Protein AF-A0A1G1SUU3-F1 (afdb_monomer_lite)

Secondary structure (DSS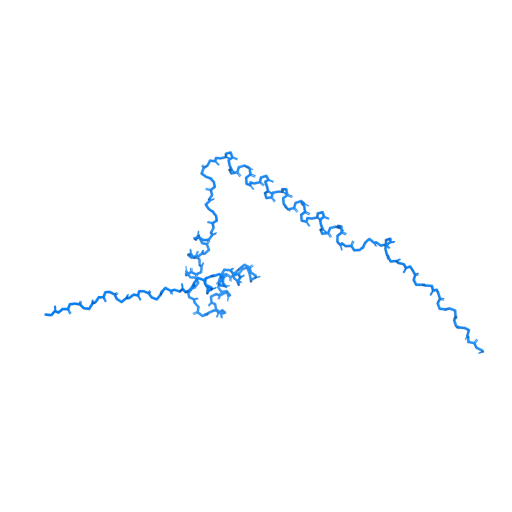P, 8-state):
-PPPPPP------HHHHHHHHHHHHHHT-HHHHHHHHT--HHHHHHHHHHHSPPPPSSHHHHHHHHHHHHHHHHHHHHHHHHTSPPGGG--PPPP------

InterPro domains:
  IPR002514 Transposase IS3/IS911family [PF01527] (8-79)
  IPR009057 Homedomain-like superfamily [SSF46689] (8-85)

Organism: NCBI:txid1908236

Structure (mmCIF, N/CA/C/O backbone):
data_AF-A0A1G1SUU3-F1
#
_entry.id   AF-A0A1G1SUU3-F1
#
loop_
_atom_site.group_PDB
_atom_site.id
_atom_site.type_symbol
_atom_site.label_atom_id
_atom_site.label_alt_id
_atom_site.label_comp_id
_atom_site.label_asym_id
_atom_site.label_entity_id
_atom_site.label_seq_id
_atom_site.pdbx_PDB_ins_code
_atom_site.Cartn_x
_atom_site.Cartn_y
_atom_site.Cartn_z
_atom_site.occupancy
_atom_site.B_iso_or_equiv
_atom_site.auth_seq_id
_atom_site.auth_comp_id
_atom_site.auth_asym_id
_atom_site.auth_atom_id
_atom_site.pdbx_PDB_model_num
ATOM 1 N N . MET A 1 1 ? 8.543 -46.487 -11.190 1.00 39.69 1 MET A N 1
ATOM 2 C CA . MET A 1 1 ? 8.438 -45.502 -10.092 1.00 39.69 1 MET A CA 1
ATOM 3 C C . MET A 1 1 ? 8.017 -44.166 -10.680 1.00 39.69 1 MET A C 1
ATOM 5 O O . MET A 1 1 ? 8.854 -43.461 -11.229 1.00 39.69 1 MET A O 1
ATOM 9 N N . GLU A 1 2 ? 6.727 -43.848 -10.644 1.00 42.44 2 GLU A N 1
ATOM 10 C CA . GLU A 1 2 ? 6.215 -42.572 -11.150 1.00 42.44 2 GLU A CA 1
ATOM 11 C C . GLU A 1 2 ? 6.301 -41.520 -10.031 1.00 42.44 2 GLU A C 1
ATOM 13 O O . GLU A 1 2 ? 5.806 -41.735 -8.923 1.00 42.44 2 GLU A O 1
ATOM 18 N N . LYS A 1 3 ? 7.030 -40.424 -10.273 1.00 47.47 3 LYS A N 1
ATOM 19 C CA . LYS A 1 3 ? 7.219 -39.331 -9.307 1.00 47.47 3 LYS A CA 1
ATOM 20 C C . LYS A 1 3 ? 5.915 -38.546 -9.162 1.00 47.47 3 LYS A C 1
ATOM 22 O O . LYS A 1 3 ? 5.401 -38.031 -10.150 1.00 47.47 3 LYS A O 1
ATOM 27 N N . ALA A 1 4 ? 5.443 -38.383 -7.927 1.00 50.19 4 ALA A N 1
ATOM 28 C CA . ALA A 1 4 ? 4.312 -37.517 -7.609 1.00 50.19 4 ALA A CA 1
ATOM 29 C C . ALA A 1 4 ? 4.534 -36.076 -8.132 1.00 50.19 4 ALA A C 1
ATOM 31 O O . ALA A 1 4 ? 5.655 -35.558 -8.031 1.00 50.19 4 ALA A O 1
ATOM 32 N N . PRO A 1 5 ? 3.494 -35.406 -8.671 1.00 60.66 5 PRO A N 1
ATOM 33 C CA . PRO A 1 5 ? 3.607 -34.035 -9.153 1.00 60.66 5 PRO A CA 1
ATOM 34 C C . PRO A 1 5 ? 3.948 -33.080 -7.997 1.00 60.66 5 PRO A C 1
ATOM 36 O O . PRO A 1 5 ? 3.536 -33.320 -6.857 1.00 60.66 5 PRO A O 1
ATOM 39 N N . PRO A 1 6 ? 4.687 -31.985 -8.260 1.00 58.97 6 PRO A N 1
ATOM 40 C CA . PRO A 1 6 ? 5.101 -31.049 -7.225 1.00 58.97 6 PRO A CA 1
ATOM 41 C C . PRO A 1 6 ? 3.867 -30.498 -6.513 1.00 58.97 6 PRO A C 1
ATOM 43 O O . PRO A 1 6 ? 2.982 -29.895 -7.127 1.00 58.97 6 PRO A O 1
ATOM 46 N N . THR A 1 7 ? 3.809 -30.738 -5.205 1.00 56.69 7 THR A N 1
ATOM 47 C CA . THR A 1 7 ? 2.730 -30.293 -4.332 1.00 56.69 7 THR A CA 1
ATOM 48 C C . THR A 1 7 ? 2.535 -28.791 -4.517 1.00 56.69 7 THR A C 1
ATOM 50 O O . THR A 1 7 ? 3.449 -27.980 -4.337 1.00 56.69 7 THR A O 1
ATOM 53 N N . LYS A 1 8 ? 1.337 -28.414 -4.975 1.00 57.25 8 LYS A N 1
ATOM 54 C CA . LYS A 1 8 ? 0.954 -27.022 -5.215 1.00 57.25 8 LYS A CA 1
ATOM 55 C C . LYS A 1 8 ? 1.228 -26.243 -3.931 1.00 57.25 8 LYS A C 1
ATOM 57 O O . LYS A 1 8 ? 0.559 -26.460 -2.925 1.00 57.25 8 LYS A O 1
ATOM 62 N N . ARG A 1 9 ? 2.227 -25.352 -3.965 1.00 58.69 9 ARG A N 1
ATOM 63 C CA . ARG A 1 9 ? 2.501 -24.396 -2.883 1.00 58.69 9 ARG A CA 1
ATOM 64 C C . ARG A 1 9 ? 1.163 -23.803 -2.431 1.00 58.69 9 ARG A C 1
ATOM 66 O O . ARG A 1 9 ? 0.457 -23.306 -3.313 1.00 58.69 9 ARG A O 1
ATOM 73 N N . PRO A 1 10 ? 0.815 -23.817 -1.131 1.00 59.22 10 PRO A N 1
ATOM 74 C CA . PRO A 1 10 ? -0.404 -23.184 -0.648 1.00 59.22 10 PRO A CA 1
ATOM 75 C C . PRO A 1 10 ? -0.385 -21.712 -1.067 1.00 59.22 10 PRO A C 1
ATOM 77 O O . PRO A 1 10 ? 0.363 -20.892 -0.524 1.00 59.22 10 PRO A O 1
ATOM 80 N N . ARG A 1 11 ? -1.127 -21.387 -2.127 1.00 71.25 11 ARG A N 1
ATOM 81 C CA . ARG A 1 11 ? -1.312 -20.011 -2.567 1.00 71.25 11 ARG A CA 1
ATOM 82 C C . ARG A 1 11 ? -2.323 -19.425 -1.605 1.00 71.25 11 ARG A C 1
ATOM 84 O O . ARG A 1 11 ? -3.475 -19.829 -1.608 1.00 71.25 11 ARG A O 1
ATOM 91 N N . TYR A 1 12 ? -1.872 -18.489 -0.779 1.00 78.81 12 TYR A N 1
ATOM 92 C CA . TYR A 1 12 ? -2.803 -17.690 -0.002 1.00 78.81 12 TYR A CA 1
ATOM 93 C C . TYR A 1 12 ? -3.722 -16.923 -0.930 1.00 78.81 12 TYR A C 1
ATOM 95 O O . TYR A 1 12 ? -3.239 -16.324 -1.906 1.00 78.81 12 TYR A O 1
ATOM 103 N N . ASP A 1 13 ? -4.997 -16.960 -0.568 1.00 83.94 13 ASP A N 1
ATOM 104 C CA . ASP A 1 13 ? -6.077 -16.269 -1.240 1.00 83.94 13 ASP A CA 1
ATOM 105 C C . ASP A 1 13 ? -5.822 -14.757 -1.303 1.00 83.94 13 ASP A C 1
ATOM 107 O O . ASP A 1 13 ? -5.159 -14.176 -0.437 1.00 83.94 13 ASP A O 1
ATOM 111 N N . THR A 1 14 ? -6.318 -14.115 -2.356 1.00 85.00 14 THR A N 1
ATOM 112 C CA . THR A 1 14 ? -6.166 -12.674 -2.568 1.00 85.00 14 THR A CA 1
ATOM 113 C C . THR A 1 14 ? -6.855 -11.847 -1.487 1.00 85.00 14 THR A C 1
ATOM 115 O O . THR A 1 14 ? -6.308 -10.813 -1.103 1.00 85.00 14 THR A O 1
ATOM 118 N N . ALA A 1 15 ? -7.981 -12.312 -0.937 1.00 87.75 15 ALA A N 1
ATOM 119 C CA . ALA A 1 15 ? -8.683 -11.640 0.154 1.00 87.75 15 ALA A CA 1
ATOM 120 C C . ALA A 1 15 ? -7.834 -11.618 1.431 1.00 87.75 15 ALA A C 1
ATOM 122 O O . ALA A 1 15 ? -7.685 -10.571 2.057 1.00 87.75 15 ALA A O 1
ATOM 123 N N . LEU A 1 16 ? -7.182 -12.740 1.761 1.00 88.94 16 LEU A N 1
ATOM 124 C CA . LEU A 1 16 ? -6.285 -12.817 2.918 1.00 88.94 16 LEU A CA 1
ATOM 125 C C . LEU A 1 16 ? -5.089 -11.869 2.771 1.00 88.94 16 LEU A C 1
ATOM 127 O O . LEU A 1 16 ? -4.666 -11.244 3.740 1.00 88.94 16 LEU A O 1
ATOM 131 N N . ARG A 1 17 ? -4.538 -11.741 1.558 1.00 89.75 17 ARG A N 1
ATOM 132 C CA . ARG A 1 17 ? -3.446 -10.790 1.299 1.00 89.75 17 ARG A CA 1
ATOM 133 C C . ARG A 1 17 ? -3.907 -9.347 1.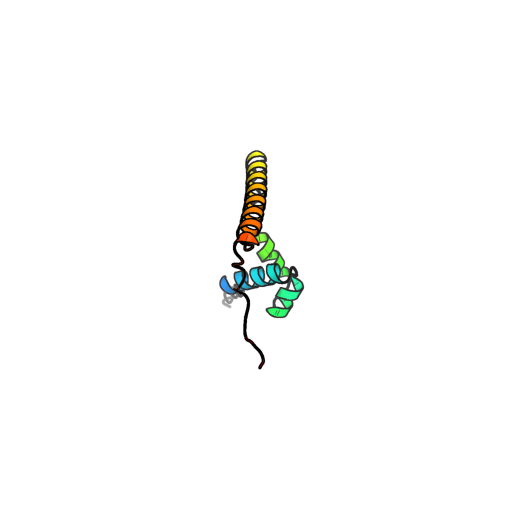459 1.00 89.75 17 ARG A C 1
ATOM 135 O O . ARG A 1 17 ? -3.184 -8.568 2.071 1.00 89.75 17 ARG A O 1
ATOM 142 N N . ALA A 1 18 ? -5.079 -8.998 0.929 1.00 90.00 18 ALA A N 1
ATOM 143 C CA . ALA A 1 18 ? -5.645 -7.658 1.071 1.00 90.00 18 ALA A CA 1
ATOM 144 C C . ALA A 1 18 ? -5.876 -7.310 2.549 1.00 90.00 18 ALA A C 1
ATOM 146 O O . ALA A 1 18 ? -5.478 -6.237 2.997 1.00 90.00 18 ALA A O 1
ATOM 147 N N . GLU A 1 19 ? -6.411 -8.254 3.321 1.00 91.00 19 GLU A N 1
ATOM 148 C CA . GLU A 1 19 ? -6.638 -8.089 4.756 1.00 91.00 19 GLU A CA 1
ATOM 149 C C . GLU A 1 19 ? -5.328 -7.949 5.545 1.00 91.00 19 GLU A C 1
ATOM 151 O O . GLU A 1 19 ? -5.196 -7.066 6.392 1.00 91.00 19 GLU A O 1
ATOM 156 N N . ALA A 1 20 ? -4.308 -8.747 5.215 1.00 92.75 20 ALA A N 1
ATOM 157 C CA . ALA A 1 20 ? -2.983 -8.626 5.822 1.00 92.75 20 ALA A CA 1
ATOM 158 C C . ALA A 1 20 ? -2.344 -7.255 5.572 1.00 92.75 20 ALA A C 1
ATOM 160 O O . ALA A 1 20 ? -1.716 -6.689 6.470 1.00 92.75 20 ALA A O 1
ATOM 161 N N . LEU A 1 21 ? -2.507 -6.710 4.364 1.00 91.88 21 LEU A N 1
ATOM 162 C CA . LEU A 1 21 ? -2.024 -5.373 4.026 1.00 91.88 21 LEU A CA 1
ATOM 163 C C . LEU A 1 21 ? -2.817 -4.288 4.759 1.00 91.88 21 LEU A C 1
ATOM 165 O O . LEU A 1 21 ? -2.201 -3.379 5.315 1.00 91.88 21 LEU A O 1
ATOM 169 N N . ARG A 1 22 ? -4.148 -4.417 4.833 1.00 92.06 22 ARG A N 1
ATOM 170 C CA . ARG A 1 22 ? -5.025 -3.505 5.582 1.00 92.06 22 ARG A CA 1
ATOM 171 C C . ARG A 1 22 ? -4.616 -3.431 7.054 1.00 92.06 22 ARG A C 1
ATOM 173 O O . ARG A 1 22 ? -4.336 -2.344 7.557 1.00 92.06 22 ARG A O 1
ATOM 180 N N . LEU A 1 23 ? -4.476 -4.580 7.718 1.00 93.31 23 LEU A N 1
ATOM 181 C CA . LEU A 1 23 ? -4.056 -4.660 9.121 1.00 93.31 23 LEU A CA 1
ATOM 182 C C . LEU A 1 23 ? -2.650 -4.099 9.348 1.00 93.31 23 LEU A C 1
ATOM 184 O O . LEU A 1 23 ? -2.402 -3.437 10.359 1.00 93.31 23 LEU A O 1
ATOM 188 N N . ALA A 1 24 ? -1.718 -4.330 8.420 1.00 91.00 24 ALA A N 1
ATOM 189 C CA . ALA A 1 24 ? -0.373 -3.770 8.516 1.00 91.00 24 ALA A CA 1
ATOM 190 C C . ALA A 1 24 ? -0.381 -2.235 8.390 1.00 91.00 24 ALA A C 1
ATOM 192 O O . ALA A 1 24 ? 0.378 -1.565 9.092 1.00 91.00 24 ALA A O 1
ATOM 193 N N . SER A 1 25 ? -1.251 -1.675 7.545 1.00 87.25 25 SER A N 1
ATOM 194 C CA . SER A 1 25 ? -1.444 -0.227 7.413 1.00 87.25 25 SER A CA 1
ATOM 195 C C . SER A 1 25 ? -2.108 0.393 8.645 1.00 87.25 25 SER A C 1
ATOM 197 O O . SER A 1 25 ? -1.641 1.425 9.122 1.00 87.25 25 SER A O 1
ATOM 199 N N . GLU A 1 26 ? -3.143 -0.239 9.197 1.00 91.56 26 GLU A N 1
ATOM 200 C CA . GLU A 1 26 ? -3.877 0.260 10.372 1.00 91.56 26 GLU A CA 1
ATOM 201 C C . GLU A 1 26 ? -3.038 0.236 11.647 1.00 91.56 26 GLU A C 1
ATOM 203 O O . GLU A 1 26 ? -2.949 1.229 12.367 1.00 91.56 26 GLU A O 1
ATOM 208 N N . SER A 1 27 ? -2.364 -0.884 11.902 1.00 88.19 27 SER A N 1
ATOM 209 C CA . SER A 1 27 ? -1.483 -1.028 13.064 1.00 88.19 27 SER A CA 1
ATOM 210 C C . SER A 1 27 ? -0.144 -0.304 12.900 1.00 88.19 27 SER A C 1
ATOM 212 O O . SER A 1 27 ? 0.601 -0.165 13.871 1.00 88.19 27 SER A O 1
ATOM 214 N N . ARG A 1 28 ? 0.199 0.120 11.673 1.00 86.56 28 ARG A N 1
ATOM 215 C CA . ARG A 1 28 ? 1.545 0.572 11.276 1.00 86.56 28 ARG A CA 1
ATOM 216 C C . ARG A 1 28 ? 2.647 -0.428 11.664 1.00 86.56 28 ARG A C 1
ATOM 218 O O . ARG A 1 28 ? 3.792 -0.037 11.879 1.00 86.56 28 ARG A O 1
ATOM 225 N N . SER A 1 29 ? 2.315 -1.719 11.770 1.00 89.44 29 SER A N 1
ATOM 226 C CA . SER A 1 29 ? 3.241 -2.774 12.181 1.00 89.44 29 SER A CA 1
ATOM 227 C C . SER A 1 29 ? 2.969 -4.085 11.450 1.00 89.44 29 SER A C 1
ATOM 229 O O . SER A 1 29 ? 1.985 -4.786 11.692 1.00 89.44 29 SER A O 1
ATOM 231 N N . THR A 1 30 ? 3.916 -4.479 10.599 1.00 90.38 30 THR A N 1
ATOM 232 C CA . THR A 1 30 ? 3.877 -5.768 9.894 1.00 90.38 30 THR A CA 1
ATOM 233 C C . THR A 1 30 ? 3.905 -6.949 10.870 1.00 90.38 30 THR A C 1
ATOM 235 O O . THR A 1 30 ? 3.273 -7.972 10.617 1.00 90.38 30 THR A O 1
ATOM 238 N N . LEU A 1 31 ? 4.590 -6.811 12.012 1.00 92.38 31 LEU A N 1
ATOM 239 C CA . LEU A 1 31 ? 4.647 -7.859 13.034 1.00 92.38 31 LEU A CA 1
ATOM 240 C C . LEU A 1 31 ? 3.313 -8.008 13.781 1.00 92.38 31 LEU A C 1
ATOM 242 O O . LEU A 1 31 ? 2.921 -9.124 14.111 1.00 92.38 31 LEU A O 1
ATOM 246 N N . ALA A 1 32 ? 2.604 -6.905 14.033 1.00 91.00 32 ALA A N 1
ATOM 247 C CA . ALA A 1 32 ? 1.278 -6.957 14.646 1.00 91.00 32 ALA A CA 1
ATOM 248 C C . ALA A 1 32 ? 0.268 -7.650 13.718 1.00 91.00 32 ALA A C 1
ATOM 250 O O . ALA A 1 32 ? -0.445 -8.547 14.158 1.00 91.00 32 ALA A O 1
ATOM 251 N N . ALA A 1 33 ? 0.282 -7.315 12.424 1.00 92.12 33 ALA A N 1
ATOM 252 C CA . ALA A 1 33 ? -0.547 -7.982 11.418 1.00 92.12 33 ALA A CA 1
ATOM 253 C C . ALA A 1 33 ? -0.215 -9.480 11.278 1.00 92.12 33 ALA A C 1
ATOM 255 O O . ALA A 1 33 ? -1.114 -10.314 11.207 1.00 92.12 33 ALA A O 1
ATOM 256 N N . ALA A 1 34 ? 1.075 -9.832 11.306 1.00 93.75 34 ALA A N 1
ATOM 257 C CA . ALA A 1 34 ? 1.549 -11.216 11.289 1.00 93.75 34 ALA A CA 1
ATOM 258 C C . ALA A 1 34 ? 1.009 -12.031 12.469 1.00 93.75 34 ALA A C 1
ATOM 260 O O . ALA A 1 34 ? 0.526 -13.145 12.280 1.00 93.75 34 ALA A O 1
ATOM 261 N N . ARG A 1 35 ? 1.040 -11.457 13.678 1.00 93.31 35 ARG A N 1
ATOM 262 C CA . ARG A 1 35 ? 0.489 -12.088 14.885 1.00 93.31 35 ARG A CA 1
ATOM 263 C C . ARG A 1 35 ? -1.030 -12.226 14.819 1.00 93.31 35 ARG A C 1
ATOM 265 O O . ARG A 1 35 ? -1.540 -13.285 15.153 1.00 93.31 35 ARG A O 1
ATOM 272 N N . ALA A 1 36 ? -1.734 -11.192 14.357 1.00 91.62 36 ALA A N 1
ATOM 273 C CA . ALA A 1 36 ? -3.193 -11.199 14.254 1.00 91.62 36 ALA A CA 1
ATOM 274 C C . ALA A 1 36 ? -3.715 -12.255 13.265 1.00 91.62 36 ALA A C 1
ATOM 276 O O . ALA A 1 36 ? -4.731 -12.891 13.525 1.00 91.62 36 ALA A O 1
ATOM 277 N N . LEU A 1 37 ? -3.008 -12.463 12.150 1.00 90.19 37 LEU A N 1
ATOM 278 C CA . LEU A 1 37 ? -3.393 -13.432 11.118 1.00 90.19 37 LEU A CA 1
ATOM 279 C C . LEU A 1 37 ? -2.696 -14.791 11.250 1.00 90.19 37 LEU A C 1
ATOM 281 O O . LEU A 1 37 ? -2.981 -15.695 10.469 1.00 90.19 37 LEU A O 1
ATOM 285 N N . ASN A 1 38 ? -1.783 -14.935 12.212 1.00 92.88 38 ASN A N 1
ATOM 286 C CA . ASN A 1 38 ? -0.916 -16.101 12.380 1.00 92.88 38 ASN A CA 1
ATOM 287 C C . ASN A 1 38 ? -0.154 -16.478 11.086 1.00 92.88 38 ASN A C 1
ATOM 289 O O . ASN A 1 38 ? -0.144 -17.627 10.645 1.00 92.88 38 ASN A O 1
ATOM 293 N N . ILE A 1 39 ? 0.459 -15.477 10.445 1.00 90.19 39 ILE A N 1
ATOM 294 C CA . ILE A 1 39 ? 1.231 -15.611 9.197 1.00 90.19 39 ILE A CA 1
ATOM 295 C C . ILE A 1 39 ? 2.644 -15.074 9.418 1.00 90.19 39 ILE A C 1
ATOM 297 O O . ILE A 1 39 ? 2.848 -14.110 10.149 1.00 90.19 39 ILE A O 1
ATOM 301 N N . ASP A 1 40 ? 3.630 -15.633 8.716 1.00 90.62 40 ASP A N 1
ATOM 302 C CA . ASP A 1 40 ? 4.991 -15.098 8.694 1.00 90.62 40 ASP A CA 1
ATOM 303 C C . ASP A 1 40 ? 5.043 -13.622 8.261 1.00 90.62 40 ASP A C 1
ATOM 305 O O . ASP A 1 40 ? 4.672 -13.266 7.135 1.00 90.62 40 ASP A O 1
ATOM 309 N N . ALA A 1 41 ? 5.648 -12.769 9.093 1.00 90.88 41 ALA A N 1
ATOM 310 C CA . ALA A 1 41 ? 5.859 -11.351 8.784 1.00 90.88 41 ALA A CA 1
ATOM 311 C C . ALA A 1 41 ? 6.622 -11.132 7.463 1.00 90.88 41 ALA A C 1
ATOM 313 O O . ALA A 1 41 ? 6.342 -10.188 6.725 1.00 90.88 41 ALA A O 1
ATOM 314 N N . LYS A 1 42 ? 7.538 -12.046 7.110 1.00 92.25 42 LYS A N 1
ATOM 315 C CA . LYS A 1 42 ? 8.289 -12.004 5.845 1.00 92.25 42 LYS A CA 1
ATOM 316 C C . LYS A 1 42 ? 7.375 -12.085 4.619 1.00 92.25 42 LYS A C 1
ATOM 318 O O . LYS A 1 42 ? 7.672 -11.467 3.598 1.00 92.25 42 LYS A O 1
ATOM 323 N N . ARG A 1 43 ? 6.259 -12.819 4.702 1.00 90.56 43 ARG A N 1
ATOM 324 C CA . ARG A 1 43 ? 5.291 -12.888 3.598 1.00 90.56 43 ARG A CA 1
ATOM 325 C C . ARG A 1 43 ? 4.498 -11.604 3.465 1.00 90.56 43 ARG A C 1
ATOM 327 O O . ARG A 1 43 ? 4.334 -11.134 2.346 1.00 90.56 43 ARG A O 1
ATOM 334 N N . ILE A 1 44 ? 4.078 -11.015 4.583 1.00 91.38 44 ILE A N 1
ATOM 335 C CA . ILE A 1 44 ? 3.396 -9.718 4.563 1.00 91.38 44 ILE A CA 1
ATOM 336 C C . ILE A 1 44 ? 4.330 -8.651 3.977 1.00 91.38 44 ILE A C 1
ATOM 338 O O . ILE A 1 44 ? 3.905 -7.885 3.121 1.00 91.38 44 ILE A O 1
ATOM 342 N N . TYR A 1 45 ? 5.623 -8.677 4.316 1.00 90.69 45 TYR A N 1
ATOM 343 C CA . TYR A 1 45 ? 6.626 -7.789 3.716 1.00 90.69 45 TYR A CA 1
ATOM 344 C C . TYR A 1 45 ? 6.753 -7.982 2.194 1.00 90.69 45 TYR A C 1
ATOM 346 O O . TYR A 1 45 ? 6.818 -7.017 1.432 1.00 90.69 45 TYR A O 1
ATOM 354 N N . ALA A 1 46 ? 6.741 -9.233 1.722 1.00 89.31 46 ALA A N 1
ATOM 355 C CA . ALA A 1 46 ? 6.753 -9.533 0.291 1.00 89.31 46 ALA A CA 1
ATOM 356 C C . ALA A 1 46 ? 5.482 -9.033 -0.416 1.00 89.31 46 ALA A C 1
ATOM 358 O O . ALA A 1 46 ? 5.565 -8.517 -1.528 1.00 89.31 46 ALA A O 1
ATOM 359 N N . TRP A 1 47 ? 4.318 -9.142 0.228 1.00 90.38 47 TRP A N 1
ATOM 360 C CA . TRP A 1 47 ? 3.064 -8.602 -0.298 1.00 90.38 47 TRP A CA 1
ATOM 361 C C . TRP A 1 47 ? 3.042 -7.079 -0.295 1.00 90.38 47 TRP A C 1
ATOM 363 O O . TRP A 1 47 ? 2.573 -6.506 -1.267 1.00 90.38 47 TRP A O 1
ATOM 373 N N . GLN A 1 48 ? 3.600 -6.424 0.725 1.00 88.88 48 GLN A N 1
ATOM 374 C CA . GLN A 1 48 ? 3.741 -4.965 0.763 1.00 88.88 48 GLN A CA 1
ATOM 375 C C . GLN A 1 48 ? 4.605 -4.480 -0.399 1.00 88.88 48 GLN A C 1
ATOM 377 O O . GLN A 1 48 ? 4.207 -3.573 -1.123 1.00 88.88 48 GLN A O 1
ATOM 382 N N . LYS A 1 49 ? 5.746 -5.138 -0.636 1.00 86.19 49 LYS A N 1
ATOM 383 C CA . LYS A 1 49 ? 6.626 -4.820 -1.765 1.00 86.19 49 LYS A CA 1
ATOM 384 C C . LYS A 1 49 ? 5.948 -5.056 -3.118 1.00 86.19 49 LYS A C 1
ATOM 386 O O . LYS A 1 49 ? 6.158 -4.277 -4.035 1.00 86.19 49 LYS A O 1
ATOM 391 N N . ALA A 1 50 ? 5.149 -6.115 -3.244 1.00 84.00 50 ALA A N 1
ATOM 392 C CA . ALA A 1 50 ? 4.418 -6.420 -4.474 1.00 84.00 50 ALA A CA 1
ATOM 393 C C . ALA A 1 50 ? 3.203 -5.502 -4.707 1.00 84.00 50 ALA A C 1
ATOM 395 O O . ALA A 1 50 ? 2.833 -5.270 -5.851 1.00 84.00 50 ALA A O 1
ATOM 396 N N . ALA A 1 51 ? 2.581 -5.000 -3.637 1.00 82.38 51 ALA A N 1
ATOM 397 C CA . ALA A 1 51 ? 1.465 -4.058 -3.691 1.00 82.38 51 ALA A CA 1
ATOM 398 C C . ALA A 1 51 ? 1.922 -2.598 -3.823 1.00 82.38 51 ALA A C 1
ATOM 400 O O . ALA A 1 51 ? 1.105 -1.727 -4.120 1.00 82.38 51 ALA A O 1
ATOM 401 N N . GLN A 1 52 ? 3.208 -2.318 -3.591 1.00 78.56 52 GLN A N 1
ATOM 402 C CA . GLN A 1 52 ? 3.791 -1.011 -3.852 1.00 78.56 52 GLN A CA 1
ATOM 403 C C . GLN A 1 52 ? 3.589 -0.690 -5.341 1.00 78.56 52 GLN A C 1
ATOM 405 O O . GLN A 1 52 ? 4.049 -1.464 -6.185 1.00 78.56 52 GLN A O 1
ATOM 410 N N . PRO A 1 53 ? 2.918 0.428 -5.682 1.00 73.12 53 PRO A N 1
ATOM 411 C CA . PRO A 1 53 ? 2.835 0.867 -7.065 1.00 73.12 53 PRO A CA 1
ATOM 412 C C . PRO A 1 53 ? 4.253 0.956 -7.636 1.00 73.12 53 PRO A C 1
ATOM 414 O O . PRO A 1 53 ? 5.142 1.422 -6.906 1.00 73.12 53 PRO A O 1
ATOM 41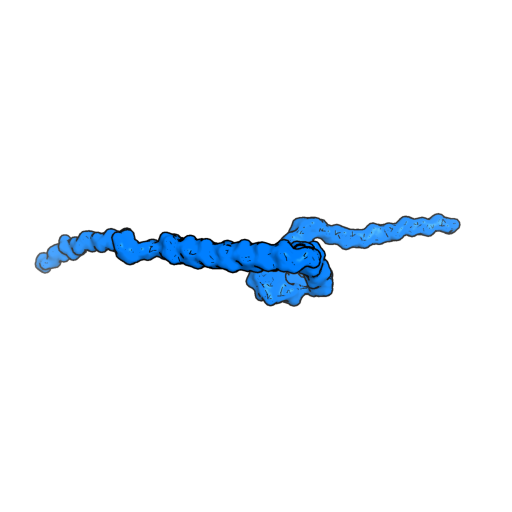7 N N . PRO A 1 54 ? 4.481 0.522 -8.890 1.00 66.94 54 PRO A N 1
ATOM 418 C CA . PRO A 1 54 ? 5.768 0.714 -9.531 1.00 66.94 54 PRO A CA 1
ATOM 419 C C . PRO A 1 54 ? 6.153 2.182 -9.381 1.00 66.94 54 PRO A C 1
ATOM 421 O O . PRO A 1 54 ? 5.340 3.074 -9.641 1.00 66.94 54 PRO A O 1
ATOM 424 N N . LEU A 1 55 ? 7.365 2.435 -8.887 1.00 65.50 55 LEU A N 1
ATOM 425 C CA . LEU A 1 55 ? 7.903 3.783 -8.956 1.00 65.50 55 LEU A CA 1
ATOM 426 C C . LEU A 1 55 ? 7.941 4.150 -10.444 1.00 65.50 55 LEU A C 1
ATOM 428 O O . LEU A 1 55 ? 8.443 3.335 -11.224 1.00 65.50 55 LEU A O 1
ATOM 432 N N . PRO A 1 56 ? 7.389 5.308 -10.840 1.00 64.56 56 PRO A N 1
ATOM 433 C CA . PRO A 1 56 ? 7.524 5.775 -12.210 1.00 64.56 56 PRO A CA 1
ATOM 434 C C . PRO A 1 56 ? 9.006 5.759 -12.579 1.00 64.56 56 PRO A C 1
ATOM 436 O O . PRO A 1 56 ? 9.846 6.280 -11.839 1.00 64.56 56 PRO A O 1
ATOM 439 N N . ALA A 1 57 ? 9.319 5.052 -13.662 1.00 67.94 57 ALA A N 1
ATOM 440 C CA . ALA A 1 57 ? 10.691 4.886 -14.125 1.00 67.94 57 ALA A CA 1
ATOM 441 C C . ALA A 1 57 ? 11.240 6.206 -14.682 1.00 67.94 57 ALA A C 1
ATOM 443 O O . ALA A 1 57 ? 12.445 6.446 -14.624 1.00 67.94 57 ALA A O 1
ATOM 444 N N . ASP A 1 58 ? 10.343 7.062 -15.178 1.00 76.50 58 ASP A N 1
ATOM 445 C CA . ASP A 1 58 ? 10.662 8.393 -15.656 1.00 76.50 58 ASP A CA 1
ATOM 446 C C . ASP A 1 58 ? 10.667 9.420 -14.501 1.00 76.50 58 ASP A C 1
ATOM 448 O O . ASP A 1 58 ? 9.714 9.498 -13.713 1.00 76.50 58 ASP A O 1
ATOM 452 N N . PRO A 1 59 ? 11.727 10.235 -14.363 1.00 72.69 59 PRO A N 1
ATOM 453 C CA . PRO A 1 59 ? 11.791 11.275 -13.339 1.00 72.69 59 PRO A CA 1
ATOM 454 C C . PRO A 1 59 ? 10.709 12.360 -13.483 1.00 72.69 59 PRO A C 1
ATOM 456 O O . PRO A 1 59 ? 10.340 12.961 -12.469 1.00 72.69 59 PRO A O 1
ATOM 459 N N . GLY A 1 60 ? 10.186 12.611 -14.689 1.00 78.75 60 GLY A N 1
ATOM 460 C CA . GLY A 1 60 ? 9.071 13.530 -14.934 1.00 78.75 60 GLY A CA 1
ATOM 461 C C . GLY A 1 60 ? 7.760 12.988 -14.369 1.00 78.75 60 GLY A C 1
ATOM 462 O O . GLY A 1 60 ? 7.114 13.655 -13.558 1.00 78.75 60 GLY A O 1
ATOM 463 N N . GLU A 1 61 ? 7.436 11.733 -14.671 1.00 75.31 61 GLU A N 1
ATOM 464 C CA . GLU A 1 61 ? 6.303 11.020 -14.064 1.00 75.31 61 GLU A CA 1
ATOM 465 C C . GLU A 1 61 ? 6.434 10.941 -12.527 1.00 75.31 61 GLU A C 1
ATOM 467 O O . GLU A 1 61 ? 5.457 11.095 -11.789 1.00 75.31 61 GLU A O 1
ATOM 472 N N . ALA A 1 62 ? 7.651 10.767 -11.997 1.00 75.75 62 ALA A N 1
ATOM 473 C CA . ALA A 1 62 ? 7.904 10.783 -10.553 1.00 75.75 62 ALA A CA 1
ATOM 474 C C . ALA A 1 62 ? 7.630 12.146 -9.905 1.00 75.75 62 ALA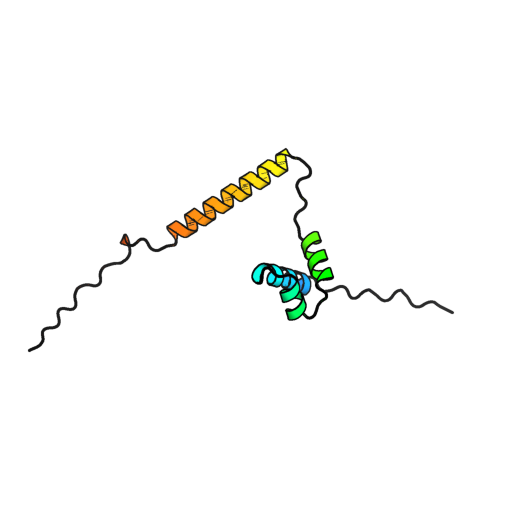 A C 1
ATOM 476 O O . ALA A 1 62 ? 7.125 12.209 -8.773 1.00 75.75 62 ALA A O 1
ATOM 477 N N . ALA A 1 63 ? 7.962 13.235 -10.599 1.00 79.31 63 ALA A N 1
ATOM 478 C CA . ALA A 1 63 ? 7.657 14.590 -10.159 1.00 79.31 63 ALA A CA 1
ATOM 479 C C . ALA A 1 63 ? 6.144 14.845 -10.175 1.00 79.31 63 ALA A C 1
ATOM 481 O O . ALA A 1 63 ? 5.610 15.389 -9.206 1.00 79.31 63 ALA A O 1
ATOM 482 N N . GLU A 1 64 ? 5.444 14.373 -11.205 1.00 81.12 64 GLU A N 1
ATOM 483 C CA . GLU A 1 64 ? 3.993 14.494 -11.320 1.00 81.12 64 GLU A CA 1
ATOM 484 C C . GLU A 1 64 ? 3.266 13.710 -10.222 1.00 81.12 64 GLU A C 1
ATOM 486 O O . GLU A 1 64 ? 2.442 14.271 -9.498 1.00 81.12 64 GLU A O 1
ATOM 491 N N . VAL A 1 65 ? 3.647 12.454 -9.971 1.00 82.62 65 VAL A N 1
ATOM 492 C CA . VAL A 1 65 ? 3.093 11.656 -8.861 1.00 82.62 65 VAL A CA 1
ATOM 493 C C . VAL A 1 65 ? 3.318 12.348 -7.513 1.00 82.62 65 VAL A C 1
ATOM 495 O O . VAL A 1 65 ? 2.453 12.305 -6.630 1.00 82.62 65 VAL A O 1
ATOM 498 N N . ARG A 1 66 ? 4.460 13.018 -7.324 1.00 82.56 66 ARG A N 1
ATOM 499 C CA . ARG A 1 66 ? 4.735 13.795 -6.107 1.00 82.56 66 ARG A CA 1
ATOM 500 C C . ARG A 1 66 ? 3.840 15.031 -6.012 1.00 82.56 66 ARG A C 1
ATOM 502 O O . ARG A 1 66 ? 3.293 15.280 -4.936 1.00 82.56 66 ARG A O 1
ATOM 509 N N . ALA A 1 67 ? 3.668 15.764 -7.109 1.00 85.81 67 ALA A N 1
ATOM 510 C CA . ALA A 1 67 ? 2.797 16.934 -7.180 1.00 85.81 67 ALA A CA 1
ATOM 511 C C . ALA A 1 67 ? 1.334 16.559 -6.894 1.00 85.81 67 ALA A C 1
ATOM 513 O O . ALA A 1 67 ? 0.693 17.178 -6.045 1.00 85.81 67 ALA A O 1
ATOM 514 N N . LEU A 1 68 ? 0.842 15.473 -7.495 1.00 88.00 68 LEU A N 1
ATOM 515 C CA . LEU A 1 68 ? -0.505 14.947 -7.268 1.00 88.00 68 LEU A CA 1
ATOM 516 C C . LEU A 1 68 ? -0.719 14.517 -5.812 1.00 88.00 68 LEU A C 1
ATOM 518 O O . LEU A 1 68 ? -1.753 14.820 -5.215 1.00 88.00 68 LEU A O 1
ATOM 522 N N . ARG A 1 69 ? 0.266 13.860 -5.187 1.00 86.44 69 ARG A N 1
ATOM 523 C CA . ARG A 1 69 ? 0.198 13.514 -3.754 1.00 86.44 69 ARG A CA 1
ATOM 524 C C . ARG A 1 69 ? 0.167 14.754 -2.859 1.00 86.44 69 ARG A C 1
ATOM 526 O O . ARG A 1 69 ? -0.563 14.760 -1.868 1.00 86.44 69 ARG A O 1
ATOM 533 N N . ALA A 1 70 ? 0.924 15.798 -3.197 1.00 87.81 7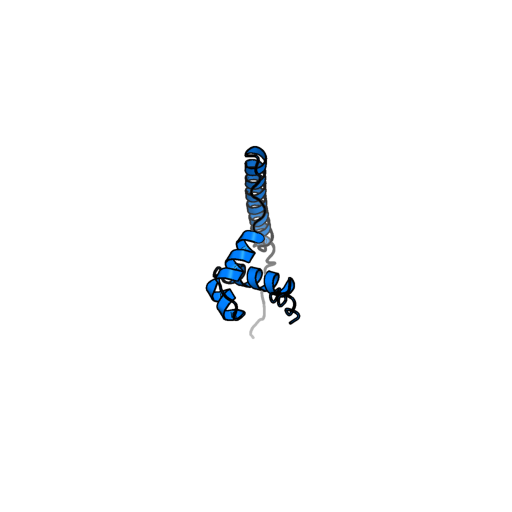0 ALA A N 1
ATOM 534 C CA . ALA A 1 70 ? 0.902 17.063 -2.466 1.00 87.81 70 ALA A CA 1
ATOM 535 C C . ALA A 1 70 ? -0.458 17.771 -2.595 1.00 87.81 70 ALA A C 1
ATOM 537 O O . ALA A 1 70 ? -1.019 18.201 -1.584 1.00 87.81 70 ALA A O 1
ATOM 538 N N . ALA A 1 71 ? -1.021 17.817 -3.805 1.00 87.00 71 ALA A N 1
ATOM 539 C CA . ALA A 1 71 ? -2.345 18.376 -4.064 1.00 87.00 71 ALA A CA 1
ATOM 540 C C . ALA A 1 71 ? -3.443 17.613 -3.307 1.00 87.00 71 ALA A C 1
ATOM 542 O O . ALA A 1 71 ? -4.220 18.224 -2.578 1.00 87.00 71 ALA A O 1
ATOM 543 N N . ASN A 1 72 ? -3.447 16.277 -3.368 1.00 89.62 72 ASN A N 1
ATOM 544 C CA . ASN A 1 72 ? -4.406 15.449 -2.628 1.00 89.62 72 ASN A CA 1
ATOM 545 C C . ASN A 1 72 ? -4.318 15.657 -1.111 1.00 89.62 72 ASN A C 1
ATOM 547 O O . ASN A 1 72 ? -5.343 15.714 -0.433 1.00 89.62 72 ASN A O 1
ATOM 551 N N . LYS A 1 73 ? -3.107 15.819 -0.561 1.00 88.56 73 LYS A N 1
ATOM 552 C CA . LYS A 1 73 ? -2.929 16.134 0.863 1.00 88.56 73 LYS A CA 1
ATOM 553 C C . LYS A 1 73 ? -3.547 17.487 1.221 1.00 88.56 73 LYS A C 1
ATOM 555 O O . LYS A 1 73 ? -4.207 17.587 2.253 1.00 88.56 73 LYS A O 1
ATOM 560 N N . ARG A 1 74 ? -3.347 18.508 0.385 1.00 88.38 74 ARG A N 1
ATOM 561 C CA . ARG A 1 74 ? -3.937 19.839 0.579 1.00 88.38 74 ARG A CA 1
ATOM 562 C C . ARG A 1 74 ? -5.464 19.789 0.506 1.00 88.38 74 ARG A C 1
ATOM 564 O O . ARG A 1 74 ? -6.123 20.287 1.411 1.00 88.38 74 ARG A O 1
ATOM 571 N N . LEU A 1 75 ? -6.023 19.111 -0.494 1.00 86.62 75 LEU A N 1
ATOM 572 C CA . LEU A 1 75 ? -7.473 18.936 -0.629 1.00 86.62 75 LEU A CA 1
ATOM 573 C C . LEU A 1 75 ? -8.076 18.212 0.584 1.00 86.62 75 LEU A C 1
ATOM 575 O O . LEU A 1 75 ? -9.103 18.628 1.113 1.00 86.62 75 LEU A O 1
ATOM 579 N N . ALA A 1 76 ? -7.412 17.170 1.093 1.00 85.31 76 ALA A N 1
ATOM 580 C CA . ALA A 1 76 ? -7.851 16.481 2.307 1.00 85.31 76 ALA A CA 1
ATOM 581 C C . ALA A 1 76 ? -7.845 17.399 3.547 1.00 85.31 76 ALA A C 1
ATOM 583 O O . ALA A 1 76 ? -8.720 17.280 4.407 1.00 85.31 76 ALA A O 1
ATOM 584 N N . GLN A 1 77 ? -6.891 18.331 3.643 1.00 83.94 77 GLN A N 1
ATOM 585 C CA . GLN A 1 77 ? -6.862 19.339 4.707 1.00 83.94 77 GLN A CA 1
ATOM 586 C C . GLN A 1 77 ? -8.010 20.345 4.570 1.00 83.94 77 GLN A C 1
ATOM 588 O O . GLN A 1 77 ? -8.673 20.639 5.563 1.00 83.94 77 GLN A O 1
ATOM 593 N N . GLU A 1 78 ? -8.274 20.832 3.358 1.00 85.94 78 GLU A N 1
ATOM 594 C CA . GLU A 1 78 ? -9.373 21.760 3.067 1.00 85.94 78 GLU A CA 1
ATOM 595 C C . GLU A 1 78 ? -10.734 21.126 3.394 1.00 85.94 78 GLU A C 1
ATOM 597 O O . GLU A 1 78 ? -11.539 21.731 4.102 1.00 85.94 78 GLU A O 1
ATOM 602 N N . LEU A 1 79 ? -10.954 19.862 3.013 1.00 83.62 79 LEU A N 1
ATOM 603 C CA . LEU A 1 79 ? -12.142 19.100 3.415 1.00 83.62 79 LEU A CA 1
ATOM 604 C C . LEU A 1 79 ? -12.233 18.922 4.935 1.00 83.62 79 LEU A C 1
ATOM 606 O O . LEU A 1 79 ? -13.319 19.013 5.505 1.00 83.62 79 LEU A O 1
ATOM 610 N N . GLY A 1 80 ? -11.107 18.692 5.611 1.00 80.94 80 GLY A N 1
ATOM 611 C CA . GLY A 1 80 ? -11.055 18.603 7.070 1.00 80.94 80 GLY A CA 1
ATOM 612 C C . GLY A 1 80 ? -11.397 19.919 7.779 1.00 80.94 80 GLY A C 1
ATOM 613 O O . GLY A 1 80 ? -11.940 19.889 8.882 1.00 80.94 80 GLY A O 1
ATOM 614 N N . ILE A 1 81 ? -11.101 21.068 7.166 1.00 81.50 81 ILE A N 1
ATOM 615 C CA . ILE A 1 81 ? -11.487 22.394 7.671 1.00 81.50 81 ILE A CA 1
ATOM 616 C C . ILE A 1 81 ? -12.969 22.648 7.402 1.00 81.50 81 ILE A C 1
ATOM 618 O O . ILE A 1 81 ? -13.691 23.013 8.325 1.00 81.50 81 ILE A O 1
ATOM 622 N N . LEU A 1 82 ? -13.432 22.400 6.176 1.00 75.31 82 LEU A N 1
ATOM 623 C CA . LEU A 1 82 ? -14.811 22.660 5.766 1.00 75.31 82 LEU A CA 1
ATOM 624 C C . LEU A 1 82 ? -15.823 21.737 6.467 1.00 75.31 82 LEU A C 1
ATOM 626 O O . LEU A 1 82 ? -16.955 22.138 6.719 1.00 75.31 82 LEU A O 1
ATOM 630 N N . LYS A 1 83 ? -15.416 20.510 6.821 1.00 71.50 83 LYS A N 1
ATOM 631 C CA . LYS A 1 83 ? -16.255 19.535 7.536 1.00 71.50 83 LYS A CA 1
ATOM 632 C C . LYS A 1 83 ? -16.350 19.784 9.044 1.00 71.50 83 LYS A C 1
ATOM 634 O O . LYS A 1 83 ? -17.249 19.242 9.687 1.00 71.50 83 LYS A O 1
ATOM 639 N N . LYS A 1 84 ? -15.461 20.589 9.637 1.00 62.22 84 LYS A N 1
ATOM 640 C CA . LYS A 1 84 ? -15.670 21.059 11.014 1.00 62.22 84 LYS A CA 1
ATOM 641 C C . LYS A 1 84 ? -16.859 22.023 10.983 1.00 62.22 84 LYS A C 1
ATOM 643 O O . LYS A 1 84 ? -16.804 22.980 10.214 1.00 62.22 84 LYS A O 1
ATOM 648 N N . PRO A 1 85 ? -17.920 21.815 11.783 1.00 54.72 85 PRO A N 1
ATOM 649 C CA . PRO A 1 85 ? -19.024 22.761 11.807 1.00 54.72 85 PRO A CA 1
ATOM 650 C C . PRO A 1 85 ? -18.466 24.123 12.217 1.00 54.72 85 PRO A C 1
ATOM 652 O O . PRO A 1 85 ? -17.833 24.256 13.270 1.00 54.72 85 PRO A O 1
ATOM 655 N N . SER A 1 86 ? -18.652 25.127 11.358 1.00 61.09 86 SER A N 1
ATOM 656 C CA . SER A 1 86 ? -18.265 26.491 11.692 1.00 61.09 86 SER A CA 1
ATOM 657 C C . SER A 1 86 ? -19.017 26.898 12.967 1.00 61.09 86 SER A C 1
ATOM 659 O O . SER A 1 86 ? -20.195 26.549 13.123 1.00 61.09 86 SER A O 1
ATOM 661 N N . PRO A 1 87 ? -18.391 27.632 13.905 1.00 56.69 87 PRO A N 1
ATOM 662 C CA . PRO A 1 87 ? -19.082 28.104 15.105 1.00 56.69 87 PRO A CA 1
ATOM 663 C C . PRO A 1 87 ? -20.297 28.983 14.770 1.00 56.69 87 PRO A C 1
ATOM 665 O O . PRO A 1 87 ? -21.204 29.079 15.586 1.00 56.69 87 PRO A O 1
ATOM 668 N N . SER A 1 88 ? -20.363 29.524 13.548 1.00 56.97 88 SER A N 1
ATOM 669 C CA . SER A 1 88 ? -21.501 30.284 13.024 1.00 56.97 88 SER A CA 1
ATOM 670 C C . SER A 1 88 ? -22.755 29.443 12.732 1.00 56.97 88 SER A C 1
ATOM 672 O O . SER A 1 88 ? -23.817 30.016 12.522 1.00 56.97 88 SER A O 1
ATOM 674 N N . SER A 1 89 ? -22.656 28.107 12.709 1.00 55.38 89 SER A N 1
ATOM 675 C CA . SER A 1 89 ? -23.798 27.188 12.527 1.00 55.38 89 SER A CA 1
ATOM 676 C C . SER A 1 89 ? -24.385 26.664 13.843 1.00 55.38 89 SER A C 1
ATOM 678 O O . SER A 1 89 ? -25.424 26.002 13.840 1.00 55.38 89 SER A O 1
ATOM 680 N N . ARG A 1 90 ? -23.757 26.975 14.988 1.00 59.16 90 ARG A N 1
ATOM 681 C CA . ARG A 1 90 ? -24.382 26.763 16.296 1.00 59.16 90 ARG A CA 1
ATOM 682 C C . ARG A 1 90 ? -25.423 27.853 16.496 1.00 59.16 90 ARG A C 1
ATOM 684 O O . ARG A 1 90 ? -25.112 28.924 17.000 1.00 59.16 90 ARG A O 1
ATOM 691 N N . ILE A 1 91 ? -26.652 27.559 16.085 1.00 63.25 91 ILE A N 1
ATOM 692 C CA . ILE A 1 91 ? -27.837 28.311 16.496 1.00 63.25 91 ILE A CA 1
ATOM 693 C C . ILE A 1 91 ? -27.793 28.381 18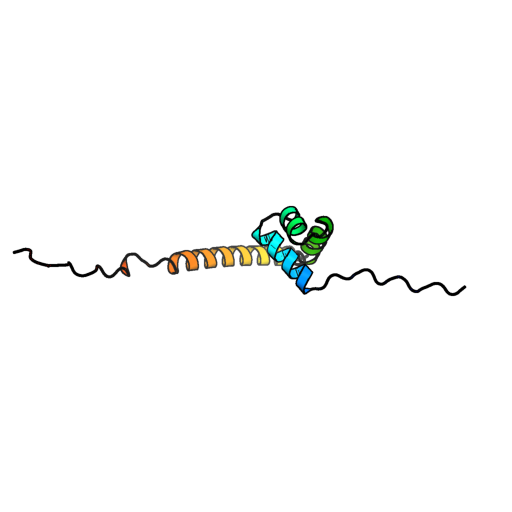.035 1.00 63.25 91 ILE A C 1
ATOM 695 O O . ILE A 1 91 ? -27.828 27.322 18.675 1.00 63.25 91 ILE A O 1
ATOM 699 N N . PRO A 1 92 ? -27.645 29.566 18.656 1.00 61.47 92 PRO A N 1
ATOM 700 C CA . PRO A 1 92 ? -27.777 29.670 20.099 1.00 61.47 92 PRO A CA 1
ATOM 701 C C . PRO A 1 92 ? -29.199 29.242 20.463 1.00 61.47 92 PRO A C 1
ATOM 703 O O . PRO A 1 92 ? -30.173 29.731 19.890 1.00 61.47 92 PRO A O 1
ATOM 706 N N . ARG A 1 93 ? -29.315 28.271 21.376 1.00 63.47 93 ARG A N 1
ATOM 707 C CA . ARG A 1 93 ? -30.617 27.843 21.893 1.00 63.47 93 ARG A CA 1
ATOM 708 C C . ARG A 1 93 ? -31.273 29.046 22.587 1.00 63.47 93 ARG A C 1
ATOM 710 O O . ARG A 1 93 ? -30.575 29.703 23.363 1.00 63.47 93 ARG A O 1
ATOM 717 N N . PRO A 1 94 ? -32.548 29.370 22.300 1.00 55.16 94 PRO A N 1
ATOM 718 C CA . PRO A 1 94 ? -33.233 30.446 22.994 1.00 55.16 94 PRO A CA 1
ATOM 719 C C . PRO A 1 94 ? -33.288 30.136 24.491 1.00 55.16 94 PRO A C 1
ATOM 721 O O . PRO A 1 94 ? -33.460 28.992 24.901 1.00 55.16 94 PRO A O 1
ATOM 724 N N . CYS A 1 95 ? -33.054 31.185 25.266 1.00 55.34 95 CYS A N 1
ATOM 725 C CA . CYS A 1 95 ? -32.930 31.218 26.710 1.00 55.34 95 CYS A CA 1
ATOM 726 C C . CYS A 1 95 ? -34.132 30.549 27.397 1.00 55.34 95 CYS A C 1
ATOM 728 O O . CYS A 1 95 ? -35.267 30.960 27.157 1.00 55.34 95 CYS A O 1
ATOM 730 N N . ASP A 1 96 ? -33.886 29.592 28.294 1.00 52.88 96 ASP A N 1
ATOM 731 C CA . ASP A 1 96 ? -34.925 29.060 29.178 1.00 52.88 96 ASP A CA 1
ATOM 732 C C . ASP A 1 96 ? -35.308 30.138 30.208 1.00 52.88 96 ASP A C 1
ATOM 734 O O . ASP A 1 96 ? -34.679 30.301 31.253 1.00 52.88 96 ASP A O 1
ATOM 738 N N . HIS A 1 97 ? -36.336 30.923 29.881 1.00 55.75 97 HIS A N 1
ATOM 739 C CA . HIS A 1 97 ? -37.114 31.687 30.850 1.00 55.75 97 HIS A CA 1
ATOM 740 C C . HIS A 1 97 ? -38.143 30.729 31.460 1.00 55.75 97 HIS A C 1
ATOM 742 O O . HIS A 1 97 ? -39.232 30.544 30.921 1.00 55.75 97 HIS A O 1
ATOM 748 N N . THR A 1 98 ? -37.814 30.122 32.596 1.00 49.22 98 THR A N 1
ATOM 749 C CA . THR A 1 98 ? -38.829 29.542 33.482 1.00 49.22 98 THR A CA 1
ATOM 750 C C . THR A 1 98 ? -38.712 30.191 34.846 1.00 49.22 98 THR A C 1
ATOM 752 O O . THR A 1 98 ? -37.755 29.975 35.586 1.00 49.22 98 THR A O 1
ATOM 755 N N . ALA A 1 99 ? -39.703 31.040 35.104 1.00 51.84 99 ALA A N 1
ATOM 756 C CA . ALA A 1 99 ? -40.006 31.669 36.371 1.00 51.84 99 ALA A CA 1
ATOM 757 C C . ALA A 1 99 ? -40.060 30.634 37.503 1.00 51.84 99 ALA A C 1
ATOM 759 O O . ALA A 1 99 ? -40.674 29.577 37.353 1.00 51.84 99 ALA A O 1
ATOM 760 N N . ILE A 1 100 ? -39.454 30.970 38.639 1.00 53.06 100 ILE A N 1
ATOM 761 C CA . ILE A 1 100 ? -39.731 30.311 39.913 1.00 53.06 100 ILE A CA 1
ATOM 762 C C . ILE A 1 100 ? -40.537 31.307 40.752 1.00 53.06 100 ILE A C 1
ATOM 764 O O . ILE A 1 100 ? -40.135 32.463 40.891 1.00 53.06 100 ILE A O 1
ATOM 768 N N . HIS A 1 101 ? -41.707 30.827 41.179 1.00 53.12 101 HIS A N 1
ATOM 769 C CA . HIS A 1 101 ? -42.688 31.450 42.072 1.00 53.12 101 HIS A CA 1
ATOM 770 C C . HIS A 1 101 ? -42.104 31.791 43.447 1.00 53.12 101 HIS A C 1
ATOM 772 O O . HIS A 1 101 ? -41.262 31.000 43.933 1.00 53.12 101 HIS A O 1
#

Radius of gyration: 26.26 Å; chains: 1; bounding box: 54×77×58 Å

pLDDT: mean 76.88, std 14.98, range [39.69, 93.75]

Foldseek 3Di:
DDDDDPDPDPDDDPVLLVQLQVVCVVVVHLVVSCVVSVHDSVVNVVSVVVPPDPQPPDVVVNVVVVVVVVVVVVVVVVCVVVPPPDPVPPPPDPDPPDDDD

Sequence (101 aa):
MEKAPPTKRPRYDTALRAEALRLASESRSTLAAARALNIDAKRIYAWQKAAQPPLPADPGEAAEVRALRAANKRLAQELGILKKPSPSSRIPRPCDHTAIH